Protein AF-A0A8C9FW63-F1 (afdb_monomer_lite)

pLDDT: mean 81.3, std 19.47, range [36.09, 98.44]

InterPro domains:
  IPR031821 SOSS complex subunit C [PF15925] (25-68)
  IPR031821 SOSS complex subunit C [PTHR31526] (10-71)

Foldseek 3Di:
DDDDPDPPDDDPDDPPVVVVVVVVVVVVVVLVVVLVVVVVVCVVPHPFDWDADSDPPPPRIDGDDDDDDDD

Secondary structure (DSSP, 8-state):
----------------HHHHHHHHHHHHHHHHHHHHHHHHHHHHH--SEEEE---TTS-SEEEEPPPPPP-

Radius of gyration: 21.32 Å; chains: 1; bounding box: 66×28×39 Å

Structure (mmCIF, N/CA/C/O backbone):
data_AF-A0A8C9FW63-F1
#
_entry.id   AF-A0A8C9FW63-F1
#
loop_
_atom_site.group_PDB
_atom_site.id
_atom_site.type_symbol
_atom_site.label_atom_id
_atom_site.label_alt_id
_atom_site.label_comp_id
_atom_site.label_asym_id
_atom_site.label_entity_id
_atom_site.label_seq_id
_atom_site.pdbx_PDB_ins_code
_atom_site.Cartn_x
_atom_site.Cartn_y
_atom_site.Cartn_z
_atom_site.occupancy
_atom_site.B_iso_or_equiv
_atom_site.auth_seq_id
_atom_site.auth_comp_id
_atom_site.auth_asym_id
_atom_site.auth_atom_id
_atom_site.pdbx_PDB_model_num
ATOM 1 N N . GLY A 1 1 ? 55.199 -9.166 -9.720 1.00 42.44 1 GLY A N 1
ATOM 2 C CA . GLY A 1 1 ? 53.760 -8.961 -9.492 1.00 42.44 1 GLY A CA 1
ATOM 3 C C . GLY A 1 1 ? 53.249 -8.010 -10.541 1.00 42.44 1 GLY A C 1
ATOM 4 O O . GLY A 1 1 ? 53.664 -6.863 -10.533 1.00 42.44 1 GLY A O 1
ATOM 5 N N . GLN A 1 2 ? 52.438 -8.507 -11.472 1.00 36.09 2 GLN A N 1
ATOM 6 C CA . GLN A 1 2 ? 51.738 -7.684 -12.457 1.00 36.09 2 GLN A CA 1
ATOM 7 C C . GLN A 1 2 ? 50.251 -7.703 -12.101 1.00 36.09 2 GLN A C 1
ATOM 9 O O . GLN A 1 2 ? 49.680 -8.769 -11.884 1.00 36.09 2 GLN A O 1
ATOM 14 N N . ASN A 1 3 ? 49.669 -6.516 -11.967 1.00 39.94 3 ASN A N 1
ATOM 15 C CA . ASN A 1 3 ? 48.256 -6.288 -11.694 1.00 39.94 3 ASN A CA 1
ATOM 16 C C . ASN A 1 3 ? 47.496 -6.331 -13.035 1.00 39.94 3 ASN A C 1
ATOM 18 O O . ASN A 1 3 ? 47.872 -5.577 -13.935 1.00 39.94 3 ASN A O 1
ATOM 22 N N . PRO A 1 4 ? 46.481 -7.190 -13.233 1.00 51.06 4 PRO A N 1
ATOM 23 C CA . PRO A 1 4 ? 45.692 -7.141 -14.451 1.00 51.06 4 PRO A CA 1
ATOM 24 C C . PRO A 1 4 ? 44.609 -6.063 -14.316 1.00 51.06 4 PRO A C 1
ATOM 26 O O . PRO A 1 4 ? 43.507 -6.319 -13.834 1.00 51.06 4 PRO A O 1
ATOM 29 N N . GLN A 1 5 ? 44.908 -4.856 -14.802 1.00 47.16 5 GLN A N 1
ATOM 30 C CA . GLN A 1 5 ? 43.875 -3.900 -15.193 1.00 47.16 5 GLN A CA 1
ATOM 31 C C . GLN A 1 5 ? 43.127 -4.509 -16.387 1.00 47.16 5 GLN A C 1
ATOM 33 O O . GLN A 1 5 ? 43.616 -4.512 -17.517 1.00 47.16 5 GLN A O 1
ATOM 38 N N . GLN A 1 6 ? 41.949 -5.072 -16.126 1.00 50.97 6 GLN A N 1
ATOM 39 C CA . GLN A 1 6 ? 41.059 -5.576 -17.161 1.00 50.97 6 GLN A CA 1
ATOM 40 C C . GLN A 1 6 ? 40.514 -4.399 -17.973 1.00 50.97 6 GLN A C 1
ATOM 42 O O . GLN A 1 6 ? 39.631 -3.665 -17.534 1.00 50.97 6 GLN A O 1
ATOM 47 N N . THR A 1 7 ? 41.037 -4.221 -19.181 1.00 49.53 7 THR A N 1
ATOM 48 C CA . THR A 1 7 ? 40.441 -3.368 -20.206 1.00 49.53 7 THR A CA 1
ATOM 49 C C . THR A 1 7 ? 39.381 -4.181 -20.946 1.00 49.53 7 THR A C 1
ATOM 51 O O . THR A 1 7 ? 39.646 -4.748 -22.003 1.00 49.53 7 THR A O 1
ATOM 54 N N . SER A 1 8 ? 38.174 -4.270 -20.386 1.00 44.06 8 SER A N 1
ATOM 55 C CA . SER A 1 8 ? 36.981 -4.637 -21.158 1.00 44.06 8 SER A CA 1
ATOM 56 C C . SER A 1 8 ? 36.252 -3.3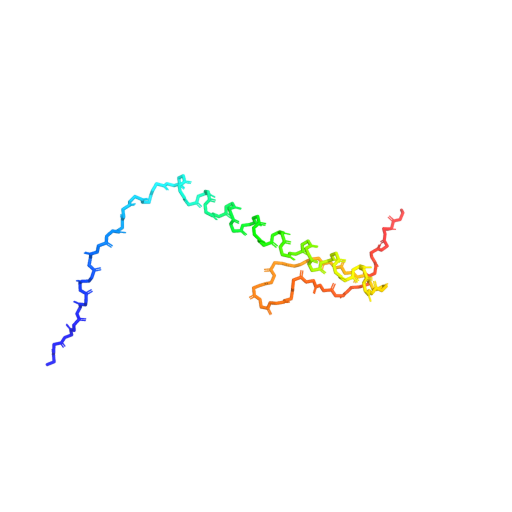44 -21.505 1.00 44.06 8 SER A C 1
ATOM 58 O O . SER A 1 8 ? 35.338 -2.896 -20.819 1.00 44.06 8 SER A O 1
ATOM 60 N N . GLY A 1 9 ? 36.774 -2.656 -22.517 1.00 57.50 9 GLY A N 1
ATOM 61 C CA . GLY A 1 9 ? 36.127 -1.492 -23.091 1.00 57.50 9 GLY A CA 1
ATOM 62 C C . GLY A 1 9 ? 35.224 -1.949 -24.217 1.00 57.50 9 GLY A C 1
ATOM 63 O O . GLY A 1 9 ? 35.744 -2.261 -25.277 1.00 57.50 9 GLY A O 1
ATOM 64 N N . LEU A 1 10 ? 33.908 -1.942 -23.998 1.00 44.78 10 LEU A N 1
ATOM 65 C CA . LEU A 1 10 ? 32.910 -1.746 -25.047 1.00 44.78 10 LEU A CA 1
ATOM 66 C C . LEU A 1 10 ? 31.632 -1.131 -24.434 1.00 44.78 10 LEU A C 1
ATOM 68 O O . LEU A 1 10 ? 30.914 -1.771 -23.676 1.00 44.78 10 LEU A O 1
ATOM 72 N N . ILE A 1 11 ? 31.350 0.110 -24.858 1.00 55.06 11 ILE A N 1
ATOM 73 C CA . ILE A 1 11 ? 30.036 0.779 -24.871 1.00 55.06 11 ILE A CA 1
ATOM 74 C C . ILE A 1 11 ? 29.583 1.447 -23.548 1.00 55.06 11 ILE A C 1
ATOM 76 O O . ILE A 1 11 ? 28.515 1.180 -23.010 1.00 55.06 11 ILE A O 1
ATOM 80 N N . ALA A 1 12 ? 30.312 2.478 -23.108 1.00 53.19 12 ALA A N 1
ATOM 81 C CA . ALA A 1 12 ? 29.690 3.637 -22.450 1.00 53.19 12 ALA A CA 1
ATOM 82 C C . ALA A 1 12 ? 29.001 4.535 -23.510 1.00 53.19 12 ALA A C 1
ATOM 84 O O . ALA A 1 12 ? 29.333 5.711 -23.655 1.00 53.19 12 ALA A O 1
ATOM 85 N N . LEU A 1 13 ? 28.110 3.970 -24.336 1.00 54.91 13 LEU A N 1
ATOM 86 C CA . LEU A 1 13 ? 27.536 4.673 -25.490 1.00 54.91 13 LEU A CA 1
ATOM 87 C C . LEU A 1 13 ? 26.321 5.514 -25.099 1.00 54.91 13 LEU A C 1
ATOM 89 O O . LEU A 1 13 ? 25.192 5.054 -25.107 1.00 54.91 13 LEU A O 1
ATOM 93 N N . ALA A 1 14 ? 26.575 6.794 -24.856 1.00 53.28 14 ALA A N 1
ATOM 94 C CA . ALA A 1 14 ? 25.572 7.840 -24.687 1.00 53.28 14 ALA A CA 1
ATOM 95 C C . ALA A 1 14 ? 24.818 7.788 -23.349 1.00 53.28 14 ALA A C 1
ATOM 97 O O . ALA A 1 14 ? 23.660 7.384 -23.239 1.00 53.28 14 ALA A O 1
ATOM 98 N N . ARG A 1 15 ? 25.461 8.362 -22.326 1.00 57.56 15 ARG A N 1
ATOM 99 C CA . ARG A 1 15 ? 24.765 8.993 -21.195 1.00 57.56 15 ARG A CA 1
ATOM 100 C C . ARG A 1 15 ? 24.034 10.248 -21.696 1.00 57.56 15 ARG A C 1
ATOM 102 O O . ARG A 1 15 ? 24.381 11.362 -21.323 1.00 57.56 15 ARG A O 1
ATOM 109 N N . SER A 1 16 ? 23.054 10.068 -22.578 1.00 57.72 16 SER A N 1
ATOM 110 C CA . SER A 1 16 ? 22.053 11.098 -22.834 1.00 57.72 16 SER A CA 1
ATOM 111 C C . SER A 1 16 ? 21.153 11.150 -21.597 1.00 57.72 16 SER A C 1
ATOM 113 O O . SER A 1 16 ? 20.612 10.100 -21.239 1.00 57.72 16 SER A O 1
ATOM 115 N N . PRO A 1 17 ? 20.990 12.307 -20.931 1.00 60.66 17 PRO A N 1
ATOM 116 C CA . PRO A 1 17 ? 20.168 12.419 -19.722 1.00 60.66 17 PRO A CA 1
ATOM 117 C C . PRO A 1 17 ? 18.748 11.881 -19.949 1.00 60.66 17 PRO A C 1
ATOM 119 O O . PRO A 1 17 ? 18.272 11.117 -19.120 1.00 60.66 17 PRO A O 1
ATOM 122 N N . LEU A 1 18 ? 18.182 12.093 -21.147 1.00 62.47 18 LEU A N 1
ATOM 123 C CA . LEU A 1 18 ? 16.878 11.551 -21.555 1.00 62.47 18 LEU A CA 1
ATOM 124 C C . LEU A 1 18 ? 16.710 10.044 -21.285 1.00 62.47 18 LEU A C 1
ATOM 126 O O . LEU A 1 18 ? 15.666 9.623 -20.806 1.00 62.47 18 LEU A O 1
ATOM 130 N N . ASN A 1 19 ? 17.716 9.211 -21.578 1.00 65.62 19 ASN A N 1
ATOM 131 C CA . ASN A 1 19 ? 17.589 7.751 -21.439 1.00 65.62 19 ASN A CA 1
ATOM 132 C C . ASN A 1 19 ? 17.570 7.289 -19.974 1.00 65.62 19 ASN A C 1
ATOM 134 O O . ASN A 1 19 ? 17.069 6.203 -19.677 1.00 65.62 19 ASN A O 1
ATOM 138 N N . LYS A 1 20 ? 18.139 8.092 -19.066 1.00 72.06 20 LYS A N 1
ATOM 139 C CA . LYS A 1 20 ? 18.113 7.841 -17.623 1.00 72.06 20 LYS A CA 1
ATOM 140 C C . LYS A 1 20 ? 16.690 8.062 -17.107 1.00 72.06 20 LYS A C 1
ATOM 142 O O . LYS A 1 20 ? 16.132 7.140 -16.525 1.00 72.06 20 LYS A O 1
ATOM 147 N N . ASP A 1 21 ? 16.072 9.187 -17.472 1.00 75.88 21 ASP A N 1
ATOM 148 C CA . ASP A 1 21 ? 14.702 9.531 -17.077 1.00 75.88 21 ASP A CA 1
ATOM 149 C C . ASP A 1 21 ? 13.695 8.442 -17.479 1.00 75.88 21 ASP A C 1
ATOM 151 O O . ASP A 1 21 ? 12.950 7.944 -16.638 1.00 75.88 21 ASP A O 1
ATOM 155 N N . PHE A 1 22 ? 13.709 7.982 -18.738 1.00 80.94 22 PHE A N 1
ATOM 156 C CA . PHE A 1 22 ? 12.802 6.911 -19.186 1.00 80.94 22 PHE A CA 1
ATOM 157 C C . PHE A 1 22 ? 12.959 5.613 -18.385 1.00 80.94 22 PHE A C 1
ATOM 159 O O . PHE A 1 22 ? 11.972 4.927 -18.113 1.00 80.94 22 PHE A O 1
ATOM 166 N N . ARG A 1 23 ? 14.193 5.267 -18.008 1.00 83.25 23 ARG A N 1
ATOM 167 C CA . ARG A 1 23 ? 14.484 4.062 -17.229 1.00 83.25 23 ARG A CA 1
ATOM 168 C C . ARG A 1 23 ? 14.007 4.199 -15.786 1.00 83.25 23 ARG A C 1
ATOM 170 O O . ARG A 1 23 ? 13.385 3.267 -15.285 1.00 83.25 23 ARG A O 1
ATOM 177 N N . ASP A 1 24 ? 14.263 5.340 -15.151 1.00 85.25 24 ASP A N 1
ATOM 178 C CA . ASP A 1 24 ? 13.788 5.626 -13.794 1.00 85.25 24 ASP A CA 1
ATOM 179 C C . ASP A 1 24 ? 12.244 5.652 -13.755 1.00 85.25 24 ASP A C 1
ATOM 181 O O . ASP A 1 24 ? 11.633 5.051 -12.870 1.00 85.25 24 ASP A O 1
ATOM 185 N N . HIS A 1 25 ? 11.588 6.219 -14.776 1.00 86.81 25 HIS A N 1
ATOM 186 C CA . HIS A 1 25 ? 10.130 6.151 -14.915 1.00 86.81 25 HIS A CA 1
ATOM 187 C C . HIS A 1 25 ? 9.616 4.714 -15.054 1.00 86.81 25 HIS A C 1
ATOM 189 O O . HIS A 1 25 ? 8.646 4.347 -14.390 1.00 86.81 25 HIS A O 1
ATOM 195 N N . ALA A 1 26 ? 10.246 3.888 -15.894 1.00 89.25 26 ALA A N 1
ATOM 196 C CA . ALA A 1 26 ? 9.844 2.494 -16.074 1.00 89.25 26 ALA A CA 1
ATOM 197 C C . ALA A 1 26 ? 9.988 1.676 -14.779 1.00 89.25 26 ALA A C 1
ATOM 199 O O . ALA A 1 26 ? 9.108 0.878 -14.451 1.00 89.25 26 ALA A O 1
ATOM 200 N N . GLU A 1 27 ? 11.060 1.901 -14.018 1.00 88.62 27 GLU A N 1
ATOM 201 C CA . GLU A 1 27 ? 11.275 1.260 -12.719 1.00 88.62 27 GLU A CA 1
ATOM 202 C C . GLU A 1 27 ? 10.207 1.681 -11.703 1.00 88.62 27 GLU A C 1
ATOM 204 O O . GLU A 1 27 ? 9.594 0.835 -11.050 1.00 88.62 27 GLU A O 1
ATOM 209 N N . GLN A 1 28 ? 9.900 2.976 -11.633 1.00 88.00 28 GLN A N 1
ATOM 210 C CA . GLN A 1 28 ? 8.878 3.488 -10.727 1.00 88.00 28 GLN A CA 1
ATOM 211 C C . GLN A 1 28 ? 7.479 2.952 -11.068 1.00 88.00 28 GLN A C 1
ATOM 213 O O . GLN A 1 28 ? 6.716 2.592 -10.169 1.00 88.00 28 GLN A O 1
ATOM 218 N N . GLN A 1 29 ? 7.158 2.821 -12.360 1.00 91.94 29 GLN A N 1
ATOM 219 C CA . GLN A 1 29 ? 5.930 2.160 -12.813 1.00 91.94 29 GLN A CA 1
ATOM 220 C C . GLN A 1 29 ? 5.898 0.681 -12.413 1.00 91.94 29 GLN A C 1
ATOM 222 O O . GLN A 1 29 ? 4.859 0.182 -11.978 1.00 91.94 29 GLN A O 1
ATOM 227 N N . HIS A 1 30 ? 7.027 -0.022 -12.524 1.00 91.38 30 HIS A N 1
ATOM 228 C CA . HIS A 1 30 ? 7.115 -1.425 -12.138 1.00 91.38 30 HIS A CA 1
ATOM 229 C C . HIS A 1 30 ? 6.861 -1.620 -10.639 1.00 91.38 30 HIS A C 1
ATOM 231 O O . HIS A 1 30 ? 6.030 -2.444 -10.255 1.00 91.38 30 HIS A O 1
ATOM 237 N N . ILE A 1 31 ? 7.513 -0.815 -9.800 1.00 92.44 31 ILE A N 1
ATOM 238 C CA . ILE A 1 31 ? 7.330 -0.835 -8.346 1.00 92.44 31 ILE A CA 1
ATOM 239 C C . ILE A 1 31 ? 5.870 -0.521 -7.980 1.00 92.44 31 ILE A C 1
ATOM 241 O O . ILE A 1 31 ? 5.259 -1.247 -7.193 1.00 92.44 31 ILE A O 1
ATOM 245 N N . ALA A 1 32 ? 5.270 0.503 -8.595 1.00 94.00 32 ALA A N 1
ATOM 246 C CA . ALA A 1 32 ? 3.870 0.856 -8.360 1.00 94.00 32 ALA A CA 1
ATOM 247 C C . ALA A 1 32 ? 2.904 -0.282 -8.742 1.00 94.00 32 ALA A C 1
ATOM 249 O O . ALA A 1 32 ? 1.946 -0.561 -8.017 1.00 94.00 32 ALA A O 1
ATOM 250 N N . ALA A 1 33 ? 3.165 -0.979 -9.853 1.00 95.75 33 ALA A N 1
ATOM 251 C CA . ALA A 1 33 ? 2.366 -2.125 -10.275 1.00 95.75 33 ALA A CA 1
ATOM 252 C C . ALA A 1 33 ? 2.452 -3.291 -9.275 1.00 95.75 33 ALA A C 1
ATOM 254 O O . ALA A 1 33 ? 1.423 -3.878 -8.933 1.00 95.75 33 ALA A O 1
ATOM 255 N N . GLN A 1 34 ? 3.650 -3.593 -8.763 1.00 95.88 34 GLN A N 1
ATOM 256 C CA . GLN A 1 34 ? 3.845 -4.635 -7.751 1.00 95.88 34 GLN A CA 1
ATOM 257 C C . GLN A 1 34 ? 3.127 -4.305 -6.437 1.00 95.88 34 GLN A C 1
ATOM 259 O O . GLN A 1 34 ? 2.399 -5.143 -5.902 1.00 95.88 34 GLN A O 1
ATOM 264 N N . GLN A 1 35 ? 3.278 -3.072 -5.946 1.00 97.44 35 GLN A N 1
ATOM 265 C CA . GLN A 1 35 ? 2.587 -2.583 -4.751 1.00 97.44 35 GLN A CA 1
ATOM 266 C C . GLN A 1 35 ? 1.066 -2.708 -4.887 1.00 97.44 35 GLN A C 1
ATOM 268 O O . GLN A 1 35 ? 0.391 -3.211 -3.987 1.00 97.44 35 GLN A O 1
ATOM 273 N N . LYS A 1 36 ? 0.522 -2.306 -6.043 1.00 97.81 36 LYS A N 1
ATOM 274 C CA . LYS A 1 36 ? -0.909 -2.411 -6.338 1.00 97.81 36 LYS A CA 1
ATOM 275 C C . LYS A 1 36 ? -1.391 -3.860 -6.315 1.00 97.81 36 LYS A C 1
ATOM 277 O O . LYS A 1 36 ? -2.414 -4.139 -5.694 1.00 97.81 36 LYS A O 1
ATOM 282 N N . ALA A 1 37 ? -0.672 -4.770 -6.970 1.00 97.94 37 ALA A N 1
ATOM 283 C CA . ALA A 1 37 ? -1.039 -6.184 -7.011 1.00 97.94 37 ALA A CA 1
ATOM 284 C C . ALA A 1 37 ? -1.029 -6.817 -5.608 1.00 97.94 37 ALA A C 1
ATOM 286 O O . ALA A 1 37 ? -1.985 -7.496 -5.234 1.00 97.94 37 ALA A O 1
ATOM 287 N N . ALA A 1 38 ? 0.007 -6.539 -4.809 1.00 97.62 38 ALA A N 1
ATOM 288 C CA . ALA A 1 38 ? 0.108 -7.021 -3.433 1.00 97.62 38 ALA A CA 1
ATOM 289 C C . ALA A 1 38 ? -1.047 -6.507 -2.557 1.00 97.62 38 ALA A C 1
ATOM 291 O O . ALA A 1 38 ? -1.685 -7.291 -1.851 1.00 97.62 38 ALA A O 1
ATOM 292 N N . LEU A 1 39 ? -1.370 -5.212 -2.647 1.00 98.25 39 LEU A N 1
ATOM 293 C CA . LEU A 1 39 ? -2.463 -4.612 -1.882 1.00 98.25 39 LEU A CA 1
ATOM 294 C C . LEU A 1 39 ? -3.831 -5.187 -2.276 1.00 98.25 39 LEU A C 1
ATOM 2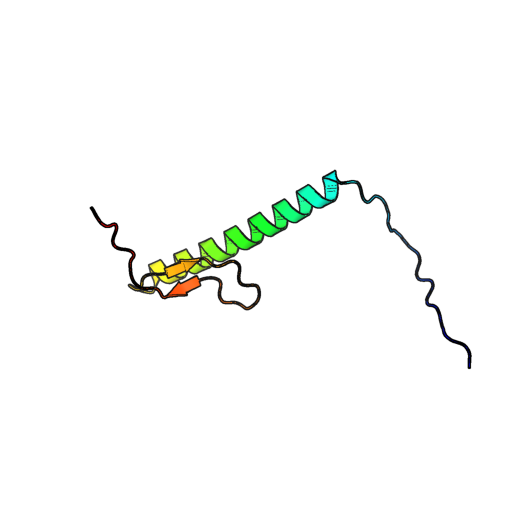96 O O . LEU A 1 39 ? -4.637 -5.513 -1.408 1.00 98.25 39 LEU A O 1
ATOM 300 N N . GLN A 1 40 ? -4.083 -5.362 -3.577 1.00 98.31 40 GLN A N 1
ATOM 301 C CA . GLN A 1 40 ? -5.319 -5.978 -4.070 1.00 98.31 40 GLN A CA 1
ATOM 302 C C . G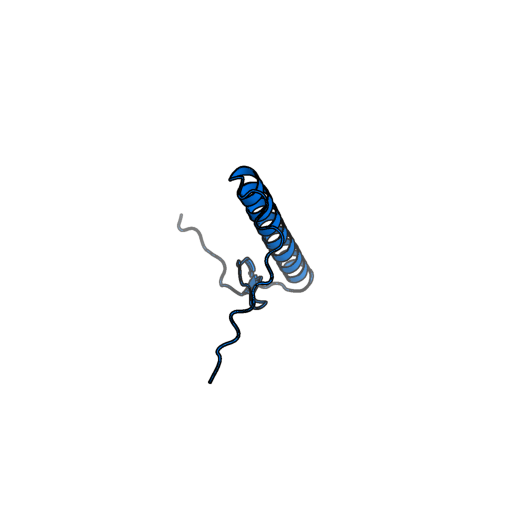LN A 1 40 ? -5.483 -7.415 -3.567 1.00 98.31 40 GLN A C 1
ATOM 304 O O . GLN A 1 40 ? -6.568 -7.785 -3.122 1.00 98.31 40 GLN A O 1
ATOM 309 N N . HIS A 1 41 ? -4.410 -8.208 -3.593 1.00 98.44 41 HIS A N 1
ATOM 310 C CA . HIS A 1 41 ? -4.424 -9.566 -3.055 1.00 98.44 41 HIS A CA 1
ATOM 311 C C . HIS A 1 41 ? -4.722 -9.572 -1.548 1.00 98.44 41 HIS A C 1
ATOM 313 O O . HIS A 1 41 ? -5.542 -10.360 -1.083 1.00 98.44 41 HIS A O 1
ATOM 319 N N . ALA A 1 42 ? -4.117 -8.663 -0.776 1.00 98.25 42 ALA A N 1
ATOM 320 C CA . ALA A 1 42 ? -4.403 -8.544 0.651 1.00 98.25 42 ALA A CA 1
ATOM 321 C C . ALA A 1 42 ? -5.870 -8.182 0.923 1.00 98.25 42 ALA A C 1
ATOM 323 O O . ALA A 1 42 ? -6.499 -8.847 1.737 1.00 98.25 42 ALA A O 1
ATOM 324 N N . HIS A 1 43 ? -6.445 -7.217 0.198 1.00 98.00 43 HIS A N 1
ATOM 325 C CA . HIS A 1 43 ? -7.863 -6.859 0.339 1.00 98.00 43 HIS A CA 1
ATOM 326 C C . HIS A 1 43 ? -8.821 -8.002 -0.032 1.00 98.00 43 HIS A C 1
ATOM 328 O O . HIS A 1 43 ? -9.901 -8.106 0.542 1.00 98.00 43 HIS A O 1
ATOM 334 N N . ALA A 1 44 ? -8.448 -8.858 -0.989 1.00 98.44 44 ALA A N 1
ATOM 335 C CA . ALA A 1 44 ? -9.272 -9.994 -1.399 1.00 98.44 44 ALA A CA 1
ATOM 336 C C . ALA A 1 44 ? -9.267 -11.145 -0.376 1.00 98.44 44 ALA A C 1
ATOM 338 O O . ALA A 1 44 ? -10.224 -11.917 -0.315 1.00 98.44 44 ALA A O 1
ATOM 339 N N . HIS A 1 45 ? -8.198 -11.272 0.415 1.00 98.38 45 HIS A N 1
ATOM 340 C CA . HIS A 1 45 ? -7.967 -12.429 1.286 1.00 98.38 45 HIS A CA 1
ATOM 341 C C . HIS A 1 45 ? -7.871 -12.095 2.780 1.00 98.38 45 HIS A C 1
ATOM 343 O O . HIS A 1 45 ? -7.797 -13.003 3.606 1.00 98.38 45 HIS A O 1
ATOM 349 N N . SER A 1 46 ? -7.868 -10.817 3.153 1.00 97.56 46 SER A N 1
ATOM 350 C CA . SER A 1 46 ? -7.721 -10.357 4.530 1.00 97.56 46 SER A CA 1
ATOM 351 C C . SER A 1 46 ? -8.610 -9.147 4.806 1.00 97.56 46 SER A C 1
ATOM 353 O O . SER A 1 46 ? -8.773 -8.270 3.965 1.00 97.56 46 SER A O 1
ATOM 355 N N . SER A 1 47 ? -9.146 -9.078 6.024 1.00 96.94 47 SER A N 1
ATOM 356 C CA . SER A 1 47 ? -9.886 -7.922 6.543 1.00 96.94 47 SER A CA 1
ATOM 357 C C . SER A 1 47 ? -8.990 -6.904 7.266 1.00 96.94 47 SER A C 1
ATOM 359 O O . SER A 1 47 ? -9.499 -6.008 7.935 1.00 96.94 47 SER A O 1
ATOM 361 N N . GLY A 1 48 ? -7.664 -7.076 7.216 1.00 97.19 48 GLY A N 1
ATOM 362 C CA . GLY A 1 48 ? -6.706 -6.148 7.817 1.00 97.19 48 GLY A CA 1
ATOM 363 C C . GLY A 1 48 ? -6.570 -4.839 7.035 1.00 97.19 48 GLY A C 1
ATOM 364 O O . GLY A 1 48 ? -6.910 -4.762 5.856 1.00 97.19 48 GLY A O 1
ATOM 365 N N . TYR A 1 49 ? -6.025 -3.811 7.688 1.00 97.62 49 TYR A N 1
ATOM 366 C CA . TYR A 1 49 ? -5.647 -2.564 7.025 1.00 97.62 49 TYR A CA 1
ATOM 367 C C . TYR A 1 49 ? -4.206 -2.659 6.539 1.00 97.62 49 TYR A C 1
ATOM 369 O O . TYR A 1 49 ? -3.301 -2.951 7.322 1.00 97.62 49 TYR A O 1
ATOM 377 N N . PHE A 1 50 ? -3.998 -2.393 5.253 1.00 97.50 50 PHE A N 1
ATOM 378 C CA . PHE A 1 50 ? -2.692 -2.470 4.612 1.00 97.50 50 PHE A CA 1
ATOM 379 C C . PHE A 1 50 ? -2.364 -1.155 3.910 1.00 97.50 50 PHE A C 1
ATOM 381 O O . PHE A 1 50 ? -3.236 -0.498 3.344 1.00 97.50 50 PHE A O 1
ATOM 388 N N . ILE A 1 51 ? -1.087 -0.788 3.924 1.00 96.62 51 ILE A N 1
ATOM 389 C CA . ILE A 1 51 ? -0.528 0.298 3.110 1.00 96.62 51 ILE A CA 1
ATOM 390 C C . ILE A 1 51 ? 0.585 -0.254 2.231 1.00 96.62 51 ILE A C 1
ATOM 392 O O . ILE A 1 51 ? 1.191 -1.265 2.582 1.00 96.62 51 ILE A O 1
ATOM 396 N N . THR A 1 52 ? 0.870 0.403 1.109 1.00 97.25 52 THR A N 1
ATOM 397 C CA . THR A 1 52 ? 1.991 0.021 0.247 1.00 97.25 52 THR A CA 1
ATOM 398 C C . THR A 1 52 ? 3.317 0.585 0.753 1.00 97.25 52 THR A C 1
ATOM 400 O O . THR A 1 52 ? 3.355 1.571 1.492 1.00 97.25 52 THR A O 1
ATOM 403 N N . GLN A 1 53 ? 4.412 -0.049 0.343 1.00 94.75 53 GLN A N 1
ATOM 404 C CA . GLN A 1 53 ? 5.781 0.415 0.549 1.00 94.75 53 GLN A CA 1
ATOM 405 C C . GLN A 1 53 ? 6.636 0.143 -0.690 1.00 94.75 53 GLN A C 1
ATOM 407 O O . GLN A 1 53 ? 6.410 -0.808 -1.435 1.00 94.75 53 GLN A O 1
ATOM 412 N N . ASP A 1 54 ? 7.681 0.939 -0.870 1.00 90.25 54 ASP A N 1
ATOM 413 C CA . ASP A 1 54 ? 8.715 0.797 -1.896 1.00 90.25 54 ASP A CA 1
ATOM 414 C C . ASP A 1 54 ? 9.857 -0.143 -1.460 1.00 90.25 54 ASP A C 1
ATOM 416 O O . ASP A 1 54 ? 11.025 0.058 -1.787 1.00 90.25 54 ASP A O 1
ATOM 420 N N . SER A 1 55 ? 9.530 -1.201 -0.711 1.00 92.50 55 SER A N 1
ATOM 421 C CA . SER A 1 55 ? 10.538 -2.128 -0.196 1.00 92.50 55 SER A CA 1
ATOM 422 C C . SER A 1 55 ? 11.142 -3.004 -1.295 1.00 92.50 55 SER A C 1
ATOM 424 O O . SER A 1 55 ? 10.449 -3.807 -1.918 1.00 92.50 55 SER A O 1
ATOM 426 N N . ALA A 1 56 ? 12.469 -2.958 -1.436 1.00 90.00 56 ALA A N 1
ATOM 427 C CA . ALA A 1 56 ? 13.236 -3.870 -2.290 1.00 90.00 56 ALA A CA 1
ATOM 428 C C . A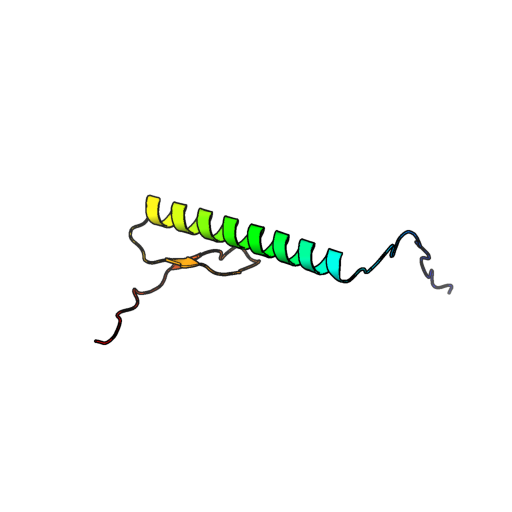LA A 1 56 ? 13.426 -5.285 -1.692 1.00 90.00 56 ALA A C 1
ATOM 430 O O . ALA A 1 56 ? 14.012 -6.152 -2.335 1.00 90.00 56 ALA A O 1
ATOM 431 N N . PHE A 1 57 ? 12.943 -5.532 -0.467 1.00 94.19 57 PHE A N 1
ATOM 432 C CA . PHE A 1 57 ? 13.152 -6.784 0.279 1.00 94.19 57 PHE A CA 1
ATOM 433 C C . PHE A 1 57 ? 11.859 -7.589 0.481 1.00 94.19 57 PHE A C 1
ATOM 435 O O . PHE A 1 57 ? 11.775 -8.418 1.383 1.00 94.19 57 PHE A O 1
ATOM 442 N N . GLY A 1 58 ? 10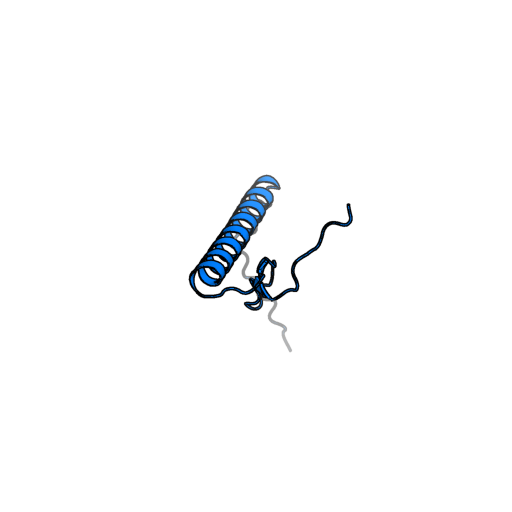.837 -7.340 -0.342 1.00 92.25 58 GLY A N 1
ATOM 443 C CA . GLY A 1 58 ? 9.586 -8.105 -0.333 1.00 92.25 58 GLY A CA 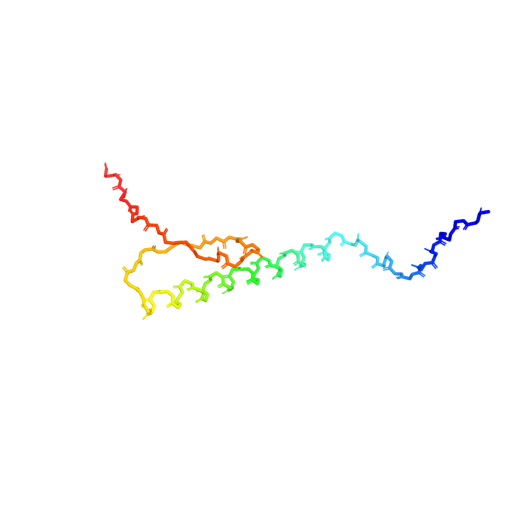1
ATOM 444 C C . GLY A 1 58 ? 8.498 -7.584 0.611 1.00 92.25 58 GLY A C 1
ATOM 445 O O . GLY A 1 58 ? 7.397 -8.126 0.606 1.00 92.25 58 GLY A O 1
ATOM 446 N N . ASN A 1 59 ? 8.735 -6.500 1.355 1.00 96.50 59 ASN A N 1
ATOM 447 C CA . ASN A 1 59 ? 7.700 -5.846 2.167 1.00 96.50 59 ASN A CA 1
ATOM 448 C C . ASN A 1 59 ? 6.903 -4.833 1.329 1.00 96.50 59 ASN A C 1
ATOM 450 O O . ASN A 1 59 ? 6.913 -3.644 1.617 1.00 96.50 59 ASN A O 1
ATOM 454 N N . LEU A 1 60 ? 6.258 -5.280 0.247 1.00 96.81 60 LEU A N 1
ATOM 455 C CA . LEU A 1 60 ? 5.508 -4.395 -0.663 1.00 96.81 60 LEU A CA 1
ATOM 456 C C . LEU A 1 60 ? 4.254 -3.786 -0.019 1.00 96.81 60 LEU A C 1
ATOM 458 O O . LEU A 1 60 ? 3.764 -2.749 -0.469 1.00 96.81 60 LEU A O 1
ATOM 462 N N . ILE A 1 61 ? 3.733 -4.442 1.019 1.00 97.94 61 ILE A N 1
ATOM 463 C CA . ILE A 1 61 ? 2.637 -3.962 1.854 1.00 97.94 61 ILE A CA 1
ATOM 464 C C . ILE A 1 61 ? 2.956 -4.207 3.326 1.00 97.94 61 ILE A C 1
ATOM 466 O O . ILE A 1 61 ? 3.597 -5.203 3.665 1.00 97.94 61 ILE A O 1
ATOM 470 N N . LEU A 1 62 ? 2.471 -3.328 4.201 1.00 97.56 62 LEU A N 1
ATOM 471 C CA . LEU A 1 62 ? 2.559 -3.499 5.649 1.00 97.56 62 LEU A CA 1
ATOM 472 C C . LEU A 1 62 ? 1.173 -3.472 6.294 1.00 97.56 62 LEU A C 1
ATOM 474 O O . LEU A 1 62 ? 0.373 -2.597 5.947 1.00 97.56 62 LEU A O 1
ATOM 478 N N . PRO A 1 63 ? 0.894 -4.372 7.257 1.00 97.12 63 PRO A N 1
ATOM 479 C CA . PRO A 1 63 ? -0.281 -4.255 8.104 1.00 97.12 63 PRO A CA 1
ATOM 480 C C . PRO A 1 63 ? -0.126 -3.046 9.033 1.00 97.12 63 PRO A C 1
ATOM 482 O O . PRO A 1 63 ? 0.927 -2.841 9.640 1.00 97.12 63 PRO A O 1
ATOM 485 N N . VAL A 1 64 ? -1.178 -2.245 9.157 1.00 97.00 64 VAL A N 1
ATOM 486 C CA . VAL A 1 64 ? -1.202 -1.040 9.995 1.00 97.00 64 VAL A CA 1
ATOM 487 C C . VAL A 1 64 ? -2.517 -0.929 10.755 1.00 97.00 64 VAL A C 1
ATOM 489 O O . VAL A 1 64 ? -3.479 -1.640 10.474 1.00 97.00 64 VAL A O 1
ATOM 492 N N . LEU A 1 65 ? -2.572 -0.010 11.717 1.00 96.25 65 LEU A N 1
ATOM 493 C CA . LEU A 1 65 ? -3.841 0.424 12.290 1.00 96.25 65 LEU A CA 1
ATOM 494 C C . LEU A 1 65 ? -4.531 1.410 11.329 1.00 96.25 65 LEU A C 1
ATOM 496 O O . LEU A 1 65 ? -3.838 2.208 10.686 1.00 96.25 65 LEU A O 1
ATOM 500 N N . PRO A 1 66 ? -5.872 1.383 11.222 1.00 92.81 66 PRO A N 1
ATOM 501 C CA . PRO A 1 66 ? -6.604 2.372 10.441 1.00 92.81 66 PRO A CA 1
ATOM 502 C C . PRO A 1 66 ? -6.300 3.791 10.925 1.00 92.81 66 PRO A C 1
ATOM 504 O O . PRO A 1 66 ? -6.252 4.062 12.126 1.00 92.81 66 PRO A O 1
ATOM 507 N N . ARG A 1 67 ? -6.096 4.705 9.973 1.00 87.62 67 ARG A N 1
ATOM 508 C CA . ARG A 1 67 ? -5.950 6.131 10.266 1.00 87.62 67 ARG A CA 1
ATOM 509 C C . ARG A 1 67 ? -7.339 6.703 10.535 1.00 87.62 67 ARG A C 1
ATOM 511 O O . ARG A 1 67 ? -8.203 6.620 9.669 1.00 87.62 67 ARG A O 1
ATOM 518 N N . LEU A 1 68 ? -7.538 7.258 11.725 1.00 86.94 68 LEU A N 1
ATOM 519 C CA . LEU A 1 68 ? -8.711 8.061 12.050 1.00 86.94 68 LEU A CA 1
ATOM 520 C C . LEU A 1 68 ? -8.344 9.514 11.746 1.00 86.94 68 LEU A C 1
ATOM 522 O O . LEU A 1 68 ? -7.376 10.027 12.309 1.00 86.94 68 LEU A O 1
ATOM 526 N N . GLU A 1 69 ? -9.055 10.151 10.821 1.00 82.50 69 GLU A N 1
ATOM 527 C CA . GLU A 1 69 ? -8.947 11.600 10.649 1.00 82.50 69 GLU A CA 1
ATOM 528 C C . GLU A 1 69 ? -9.573 12.253 11.888 1.00 82.50 69 GLU A C 1
ATOM 530 O O . GLU A 1 69 ? -10.683 11.896 12.284 1.00 82.50 69 GLU A O 1
ATOM 535 N N . ALA A 1 70 ? -8.826 13.135 12.556 1.00 71.38 70 ALA A N 1
ATOM 536 C CA . ALA A 1 70 ? -9.409 13.984 13.586 1.00 71.38 70 ALA A CA 1
ATOM 537 C C . ALA A 1 70 ? -10.303 15.008 12.876 1.00 71.38 70 ALA A C 1
ATOM 539 O O . ALA A 1 70 ? -9.818 15.690 11.971 1.00 71.38 70 ALA A O 1
ATOM 540 N N . GLU A 1 71 ? -11.583 15.049 13.250 1.00 63.25 71 GLU A N 1
ATOM 541 C CA . GLU A 1 71 ? -12.542 16.059 12.780 1.00 63.25 71 GLU A CA 1
ATOM 542 C C . GLU A 1 71 ? -12.136 17.471 13.229 1.00 63.25 71 GLU A C 1
ATOM 544 O O . GLU A 1 71 ? -11.663 17.614 14.385 1.00 63.25 71 GLU A O 1
#

Sequence (71 aa):
GQNPQQTSGLIALARSPLNKDFRDHAEQQHIAAQQKAALQHAHAHSSGYFITQDSAFGNLILPVLPRLEAE

Organism: Pavo cristatus (NCBI:txid9049)